Protein AF-A0A124DYU7-F1 (afdb_monomer)

Mean predicted aligned error: 18.79 Å

pLDDT: mean 71.69, std 19.68, range [36.75, 93.56]

Radius of gyration: 36.72 Å; Cα contacts (8 Å, |Δi|>4): 38; chains: 1; bounding box: 58×49×115 Å

Nearest PDB structures (foldseek):
  6zvr-assembly1_C  TM=5.275E-01  e=1.081E-01  Nostoc punctiforme
  6zw4-assembly1_E  TM=5.990E-01  e=2.592E-01  Nostoc punctiforme
  6zvr-assembly1_D  TM=5.286E-01  e=2.760E-01  Nostoc punctiforme
  6zw4-assembly1_H  TM=5.492E-01  e=2.760E-01  Nostoc punctiforme
  6zw4-assembly1_T  TM=5.492E-01  e=2.760E-01  Nostoc punctiforme

Sequence (174 aa):
MAEDTNKKLVHITYGLGGTVMKRSGKFFASSVVAAVAAVSIVSSASASTVSVSNISGVTPINFSSMDIEIALMMVQQERTKLLDAQLQMQIQEVQKRNQQIADLNSQLQIAQQNGDEAAVQKLKGQIDAASNSQQMDMLRLQSMSNKRNEAFDIMTNFVKKMQDSRSSIIGNMR

Organism: Paenibacillus amylolyticus (NCBI:txid1451)

Foldseek 3Di:
DDDDDDDDDDDDDDDDDDPDDDDDDDDPPDDDPDDDDDPDDPDDDDDDDDPPDDPPDDPPPVPVVPVVLVVVLVVLVVVLVVLVVVLVVLVVVLVVLVVVLVVLVVVLVVCVVVVPVVSNVVSVVVNVVSVVVSVVSVVVSVVSVVVSVVSVVVSVVSVVVVVVVVVVVVVVVD

Solvent-accessible surface area (backbone atoms only — not comparable to full-atom values): 11033 Å² total; per-residue (Å²): 142,83,86,78,91,80,91,75,82,89,83,90,84,90,84,89,90,81,96,79,84,88,89,80,87,80,85,86,79,78,81,82,84,77,82,84,75,75,87,77,80,86,77,83,80,87,76,79,80,81,82,83,76,83,79,85,84,74,81,77,77,60,64,73,52,55,58,49,50,52,51,50,47,53,53,50,50,52,53,48,51,52,50,48,52,49,50,52,53,53,50,50,52,49,51,52,49,53,50,51,45,51,53,45,51,53,51,34,52,51,29,58,75,71,67,38,63,71,58,32,52,53,40,49,54,50,44,52,54,52,50,54,52,47,55,52,52,49,54,49,49,51,53,51,52,50,54,49,51,54,51,50,51,53,50,52,53,49,53,50,53,51,50,50,51,51,49,49,55,55,53,73,73,104

Secondary structure (DSSP, 8-state):
-------------------------------------------------------TT-----HHHHHHHHHHHHHHHHHHHHHHHHHHHHHHHHHHHHHHHHHHHHHHHHHHHTT-HHHHHHHHHHHHHHHHHHHHHHHHHHHHHHHHHHHHHHHHHHHHHHHHHHHHHHHHT-

Structure (mmCIF, N/CA/C/O backbone):
data_AF-A0A124DYU7-F1
#
_entry.id   AF-A0A124DYU7-F1
#
loop_
_atom_site.group_PDB
_atom_site.id
_atom_site.type_symbol
_atom_site.label_atom_id
_atom_site.label_alt_id
_atom_site.label_comp_id
_atom_site.label_asym_id
_atom_site.label_entity_id
_atom_site.label_seq_id
_atom_site.pdbx_PDB_ins_code
_atom_site.Cartn_x
_atom_site.Cartn_y
_atom_site.Cartn_z
_atom_site.occupancy
_atom_site.B_iso_or_equiv
_atom_site.auth_seq_id
_atom_site.auth_comp_id
_atom_site.auth_asym_id
_atom_site.auth_atom_id
_atom_site.pdbx_PDB_model_num
ATOM 1 N N . MET A 1 1 ? -11.493 15.198 72.259 1.00 46.69 1 MET A N 1
ATOM 2 C CA . MET A 1 1 ? -10.024 15.262 72.390 1.00 46.69 1 MET A CA 1
ATOM 3 C C . MET A 1 1 ? -9.550 13.945 72.991 1.00 46.69 1 MET A C 1
ATOM 5 O O . MET A 1 1 ? -9.959 13.652 74.103 1.00 46.69 1 MET A O 1
ATOM 9 N N . ALA A 1 2 ? -8.813 13.148 72.219 1.00 39.38 2 ALA A N 1
ATOM 10 C CA . ALA A 1 2 ? -8.004 11.980 72.608 1.00 39.38 2 ALA A CA 1
ATOM 11 C C . ALA A 1 2 ? -7.294 11.580 71.298 1.00 39.38 2 ALA A C 1
ATOM 13 O O . ALA A 1 2 ? -7.933 11.033 70.406 1.00 39.38 2 ALA A O 1
ATOM 14 N N . GLU A 1 3 ? -6.189 12.203 70.908 1.00 39.28 3 GLU A N 1
ATOM 15 C CA . GLU A 1 3 ? -4.829 12.141 71.461 1.00 39.28 3 GLU A CA 1
ATOM 16 C C . GLU A 1 3 ? -4.194 10.737 71.414 1.00 39.28 3 GLU A C 1
ATOM 18 O O . GLU A 1 3 ? -4.710 9.764 71.954 1.00 39.28 3 GLU A O 1
ATOM 23 N N . ASP A 1 4 ? -3.048 10.734 70.733 1.00 43.28 4 ASP A N 1
ATOM 24 C CA . ASP A 1 4 ? -1.913 9.818 70.760 1.00 43.28 4 ASP A CA 1
ATOM 25 C C . ASP A 1 4 ? -1.868 8.494 69.981 1.00 43.28 4 ASP A C 1
ATOM 27 O O . ASP A 1 4 ? -2.247 7.407 70.410 1.00 43.28 4 ASP A O 1
ATOM 31 N N . THR A 1 5 ? -1.232 8.620 68.811 1.00 50.25 5 THR A N 1
ATOM 32 C CA . THR A 1 5 ? 0.071 8.013 68.491 1.00 50.25 5 THR A CA 1
ATOM 33 C C . THR A 1 5 ? 0.499 6.803 69.343 1.00 50.25 5 THR A C 1
ATOM 35 O O . THR A 1 5 ? 0.917 6.914 70.490 1.00 50.25 5 THR A O 1
ATOM 38 N N . ASN A 1 6 ? 0.524 5.609 68.737 1.00 42.25 6 ASN A N 1
ATOM 39 C CA . ASN A 1 6 ? 1.313 4.505 69.286 1.00 42.25 6 ASN A CA 1
ATOM 40 C C . ASN A 1 6 ? 1.990 3.673 68.197 1.00 42.25 6 ASN A C 1
ATOM 42 O O . ASN A 1 6 ? 1.526 2.626 67.750 1.00 42.25 6 ASN A O 1
ATOM 46 N N . LYS A 1 7 ? 3.151 4.188 67.798 1.00 50.12 7 LYS A N 1
ATOM 47 C CA . LYS A 1 7 ? 4.278 3.424 67.275 1.00 50.12 7 LYS A CA 1
ATOM 48 C C . LYS A 1 7 ? 4.834 2.565 68.428 1.00 50.12 7 LYS A C 1
ATOM 50 O O . LYS A 1 7 ? 5.499 3.093 69.314 1.00 50.12 7 LYS A O 1
ATOM 55 N N . LYS A 1 8 ? 4.632 1.248 68.382 1.00 45.75 8 LYS A N 1
ATOM 56 C CA . LYS A 1 8 ? 5.425 0.247 69.124 1.00 45.75 8 LYS A CA 1
ATOM 57 C C . LYS A 1 8 ? 5.788 -0.868 68.139 1.00 45.75 8 LYS A C 1
ATOM 59 O O . LYS A 1 8 ? 4.904 -1.496 67.578 1.00 45.75 8 LYS A O 1
ATOM 64 N N . LEU A 1 9 ? 7.022 -0.926 67.641 1.00 39.97 9 LEU A N 1
ATOM 65 C CA . LEU A 1 9 ? 8.217 -1.495 68.281 1.00 39.97 9 LEU A CA 1
ATOM 66 C C . LEU A 1 9 ? 8.111 -3.011 68.541 1.00 39.97 9 LEU A C 1
ATOM 68 O O . LEU A 1 9 ? 7.438 -3.434 69.469 1.00 39.97 9 LEU A O 1
ATOM 72 N N . VAL A 1 10 ? 8.934 -3.738 67.768 1.00 40.25 10 VAL A N 1
ATOM 73 C CA . VAL A 1 10 ? 9.803 -4.858 68.188 1.00 40.25 10 VAL A CA 1
ATOM 74 C C . VAL A 1 10 ? 9.134 -6.221 68.402 1.00 40.25 10 VAL A C 1
ATOM 76 O O . VAL A 1 10 ? 8.391 -6.409 69.351 1.00 40.25 10 VAL A O 1
ATOM 79 N N . HIS A 1 11 ? 9.517 -7.216 67.588 1.00 41.75 11 HIS A N 1
ATOM 80 C CA . HIS A 1 11 ? 10.283 -8.372 68.083 1.00 41.75 11 HIS A CA 1
ATOM 81 C C . HIS A 1 11 ? 10.820 -9.249 66.934 1.00 41.75 11 HIS A C 1
ATOM 83 O O . HIS A 1 11 ? 10.083 -9.872 66.178 1.00 41.75 11 HIS A O 1
ATOM 89 N N . ILE A 1 12 ? 12.149 -9.287 66.840 1.00 47.16 12 ILE A N 1
ATOM 90 C CA . ILE A 1 12 ? 12.952 -10.332 66.193 1.00 47.16 12 ILE A CA 1
ATOM 91 C C . ILE A 1 12 ? 12.938 -11.553 67.131 1.00 47.16 12 ILE A C 1
ATOM 93 O O . ILE A 1 12 ? 13.061 -11.331 68.336 1.00 47.16 12 ILE A O 1
ATOM 97 N N . THR A 1 13 ? 12.827 -12.795 66.620 1.00 44.50 13 THR A N 1
ATOM 98 C CA . THR A 1 13 ? 13.600 -13.997 67.052 1.00 44.50 13 THR A CA 1
ATOM 99 C C . THR A 1 13 ? 13.201 -15.280 66.281 1.00 44.50 13 THR A C 1
ATOM 101 O O . THR A 1 13 ? 12.108 -15.804 66.440 1.00 44.50 13 THR A O 1
ATOM 104 N N . TYR A 1 14 ? 14.139 -15.716 65.426 1.00 39.53 14 TYR A N 1
ATOM 105 C CA . TYR A 1 14 ? 14.650 -17.048 65.021 1.00 39.53 14 TYR A CA 1
ATOM 106 C C . TYR A 1 14 ? 13.890 -18.380 65.262 1.00 39.53 14 TYR A C 1
ATOM 108 O O . TYR A 1 14 ? 13.492 -18.673 66.383 1.00 39.53 14 TYR A O 1
ATOM 116 N N . GLY A 1 15 ? 13.947 -19.292 64.264 1.00 36.75 15 GLY A N 1
ATOM 117 C CA . GLY A 1 15 ? 14.106 -20.742 64.525 1.00 36.75 15 GLY A CA 1
ATOM 118 C C . GLY A 1 15 ? 13.527 -21.766 63.523 1.00 36.75 15 GLY A C 1
ATOM 119 O O . GLY A 1 15 ? 12.389 -22.173 63.674 1.00 36.75 15 GLY A O 1
ATOM 120 N N . LEU A 1 16 ? 14.374 -22.248 62.597 1.00 42.34 16 LEU A N 1
ATOM 121 C CA . LEU A 1 16 ? 14.440 -23.595 61.973 1.00 42.34 16 LEU A CA 1
ATOM 122 C C . LEU A 1 16 ? 13.217 -24.270 61.293 1.00 42.34 16 LEU A C 1
ATOM 124 O O . LEU A 1 16 ? 12.295 -24.740 61.945 1.00 42.34 16 LEU A O 1
ATOM 128 N N . GLY A 1 17 ? 13.391 -24.578 59.995 1.00 44.19 17 GLY A N 1
ATOM 129 C CA . GLY A 1 17 ? 12.991 -25.875 59.419 1.00 44.19 17 GLY A CA 1
ATOM 130 C C . GLY A 1 17 ? 12.072 -25.832 58.193 1.00 44.19 17 GLY A C 1
ATOM 131 O O . GLY A 1 17 ? 10.860 -25.764 58.343 1.00 44.19 17 GLY A O 1
ATOM 132 N N . GLY A 1 18 ? 12.631 -25.978 56.980 1.00 41.50 18 GLY A N 1
ATOM 133 C CA . GLY A 1 18 ? 11.843 -26.403 55.809 1.00 41.50 18 GLY A CA 1
ATOM 134 C C . GLY A 1 18 ? 12.176 -25.749 54.466 1.00 41.50 18 GLY A C 1
ATOM 135 O O . GLY A 1 18 ? 11.320 -25.118 53.858 1.00 41.50 18 GLY A O 1
ATOM 136 N N . THR A 1 19 ? 13.391 -25.937 53.949 1.00 52.59 19 THR A N 1
ATOM 137 C CA . THR A 1 19 ? 13.710 -25.663 52.536 1.00 52.59 19 THR A CA 1
ATOM 138 C C . THR A 1 19 ? 13.196 -26.801 51.652 1.00 52.59 19 THR A C 1
ATOM 140 O O . THR A 1 19 ? 13.960 -27.716 51.379 1.00 52.59 19 THR A O 1
ATOM 143 N N . VAL A 1 20 ? 11.948 -26.766 51.167 1.00 48.50 20 VAL A N 1
ATOM 144 C CA . VAL A 1 20 ? 11.505 -27.555 49.993 1.00 48.50 20 VAL A CA 1
ATOM 145 C C . VAL A 1 20 ? 10.279 -26.884 49.360 1.00 48.50 20 VAL A C 1
ATOM 147 O O . VAL A 1 20 ? 9.219 -26.884 49.966 1.00 48.50 20 VAL A O 1
ATOM 150 N N . MET A 1 21 ? 10.386 -26.358 48.133 1.00 47.09 21 MET A N 1
ATOM 151 C CA . MET A 1 21 ? 9.738 -26.979 46.963 1.00 47.09 21 MET A CA 1
ATOM 152 C C . MET A 1 21 ? 10.110 -26.252 45.664 1.00 47.09 21 MET A C 1
ATOM 154 O O . MET A 1 21 ? 9.677 -25.140 45.375 1.00 47.09 21 MET A O 1
ATOM 158 N N . LYS A 1 22 ? 10.920 -26.943 44.858 1.00 50.22 22 LYS A N 1
ATOM 159 C CA . LYS A 1 22 ? 11.165 -26.670 43.442 1.00 50.22 22 LYS A CA 1
ATOM 160 C C . LYS A 1 22 ? 9.881 -26.948 42.650 1.00 50.22 22 LYS A C 1
ATOM 162 O O . LYS A 1 22 ? 9.305 -28.024 42.800 1.00 50.22 22 LYS A O 1
ATOM 167 N N . ARG A 1 23 ? 9.503 -26.065 41.724 1.00 50.06 23 ARG A N 1
ATOM 168 C CA . ARG A 1 23 ? 8.767 -26.467 40.513 1.00 50.06 23 ARG A CA 1
ATOM 169 C C . ARG A 1 23 ? 9.510 -25.954 39.285 1.00 50.06 23 ARG A C 1
ATOM 171 O O . ARG A 1 23 ? 9.467 -24.785 38.933 1.00 50.06 23 ARG A O 1
ATOM 178 N N . SER A 1 24 ? 10.263 -26.885 3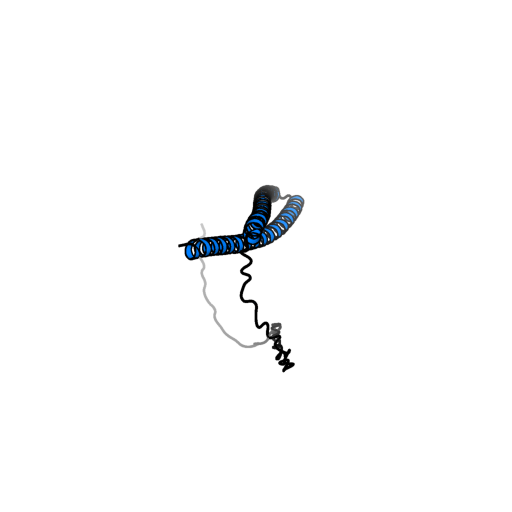8.716 1.00 44.00 24 SER A N 1
ATOM 179 C CA . SER A 1 24 ? 11.022 -26.827 37.474 1.00 44.00 24 SER A CA 1
ATOM 180 C C . SER A 1 24 ? 10.169 -27.243 36.269 1.00 44.00 24 SER A C 1
ATOM 182 O O . SER A 1 24 ? 9.369 -28.168 36.391 1.00 44.00 24 SER A O 1
ATOM 184 N N . GLY A 1 25 ? 10.483 -26.681 35.096 1.00 43.88 25 GLY A N 1
ATOM 185 C CA . GLY A 1 25 ? 10.191 -27.240 33.764 1.00 43.88 25 GLY A CA 1
ATOM 186 C C . GLY A 1 25 ? 8.897 -26.705 33.138 1.00 43.88 25 GLY A C 1
ATOM 187 O O . GLY A 1 25 ? 7.843 -26.790 33.746 1.00 43.88 25 GLY A O 1
ATOM 188 N N . LYS A 1 26 ? 8.879 -26.175 31.911 1.00 47.81 26 LYS A N 1
ATOM 189 C CA . LYS A 1 26 ? 9.591 -26.638 30.712 1.00 47.81 26 LYS A CA 1
ATOM 190 C C . LYS A 1 26 ? 9.932 -25.458 29.789 1.00 47.81 26 LYS A C 1
ATOM 192 O O . LYS A 1 26 ? 9.040 -24.837 29.222 1.00 47.81 26 LYS A O 1
ATOM 197 N N . PHE A 1 27 ? 11.224 -25.200 29.600 1.00 41.16 27 PHE A N 1
ATOM 198 C CA . PHE A 1 27 ? 11.725 -24.493 28.424 1.00 41.16 27 PHE A CA 1
ATOM 199 C C . PHE A 1 27 ? 11.725 -25.493 27.265 1.00 41.16 27 PHE A C 1
ATOM 201 O O . PHE A 1 27 ? 12.524 -26.427 27.267 1.00 41.16 27 PHE A O 1
ATOM 208 N N . PHE A 1 28 ? 10.834 -25.325 26.290 1.00 47.28 28 PHE A N 1
ATOM 209 C CA . PHE A 1 28 ? 10.966 -25.998 24.998 1.00 47.28 28 PHE A CA 1
ATOM 210 C C . PHE A 1 28 ? 11.848 -25.138 24.094 1.00 47.28 28 PHE A C 1
ATOM 212 O O . PHE A 1 28 ? 11.375 -24.449 23.197 1.00 47.28 28 PHE A O 1
ATOM 219 N N . ALA A 1 29 ? 13.149 -25.158 24.374 1.00 47.78 29 ALA A N 1
ATOM 220 C CA . ALA A 1 29 ? 14.151 -24.833 23.374 1.00 47.78 29 ALA A CA 1
ATOM 221 C C . ALA A 1 29 ? 14.366 -26.102 22.540 1.00 47.78 29 ALA A C 1
ATOM 223 O O . ALA A 1 29 ? 15.004 -27.040 23.013 1.00 47.78 29 ALA A O 1
ATOM 224 N N . SER A 1 30 ? 13.810 -26.156 21.328 1.00 46.25 30 SER A N 1
ATOM 225 C CA . SER A 1 30 ? 14.259 -27.126 20.329 1.00 46.25 30 SER A CA 1
ATOM 226 C C . SER A 1 30 ? 15.118 -26.390 19.318 1.00 46.25 30 SER A C 1
ATOM 228 O O . SER A 1 30 ? 14.635 -25.671 18.447 1.00 46.25 30 SER A O 1
ATOM 230 N N . SER A 1 31 ? 16.418 -26.561 19.503 1.00 55.41 31 SER A N 1
ATOM 231 C CA . SER A 1 31 ? 17.430 -26.428 18.474 1.00 55.41 31 SER A CA 1
ATOM 232 C C . SER A 1 31 ? 17.222 -27.484 17.377 1.00 55.41 31 SER A C 1
ATOM 234 O O . SER A 1 31 ? 16.444 -28.426 17.533 1.00 55.41 31 SER A O 1
ATOM 236 N N . VAL A 1 32 ? 18.010 -27.332 16.309 1.00 45.41 32 VAL A N 1
ATOM 237 C CA . VAL A 1 32 ? 18.222 -28.241 15.170 1.00 45.41 32 VAL A CA 1
ATOM 238 C C . VAL A 1 32 ? 17.361 -27.936 13.936 1.00 45.41 32 VAL A C 1
ATOM 240 O O . VAL A 1 32 ? 16.412 -28.640 13.612 1.00 45.41 32 VAL A O 1
ATOM 243 N N . VAL A 1 33 ? 17.791 -26.935 13.161 1.00 42.50 33 VAL A N 1
ATOM 244 C CA . VAL A 1 33 ? 17.730 -27.045 11.696 1.00 42.50 33 VAL A CA 1
ATOM 245 C C . VAL A 1 33 ? 19.104 -27.527 11.250 1.00 42.50 33 VAL A C 1
ATOM 247 O O . VAL A 1 33 ? 20.107 -26.831 11.402 1.00 42.50 33 VAL A O 1
ATOM 250 N N . ALA A 1 34 ? 19.136 -28.775 10.795 1.00 43.22 34 ALA A N 1
ATOM 251 C CA . ALA A 1 34 ? 20.308 -29.437 10.260 1.00 43.22 34 ALA A CA 1
ATOM 252 C C . ALA A 1 34 ? 20.742 -28.778 8.944 1.00 43.22 34 ALA A C 1
ATOM 254 O O . ALA A 1 34 ? 19.920 -28.461 8.083 1.00 43.22 34 ALA A O 1
ATOM 255 N N . ALA A 1 35 ? 22.052 -28.590 8.808 1.00 45.38 35 ALA A N 1
ATOM 256 C CA . ALA A 1 35 ? 22.709 -28.162 7.588 1.00 45.38 35 ALA A CA 1
ATOM 257 C C . ALA A 1 35 ? 22.380 -29.130 6.439 1.00 45.38 35 ALA A C 1
ATOM 259 O O . ALA A 1 35 ? 22.617 -30.334 6.546 1.00 45.38 35 ALA A O 1
ATOM 260 N N . VAL A 1 36 ? 21.851 -28.600 5.335 1.00 49.94 36 VAL A N 1
ATOM 261 C CA . VAL A 1 36 ? 21.708 -29.352 4.086 1.00 49.94 36 VAL A CA 1
ATOM 262 C C . VAL A 1 36 ? 23.106 -29.539 3.507 1.00 49.94 36 VAL A C 1
ATOM 264 O O . VAL A 1 36 ? 23.764 -28.587 3.088 1.00 49.94 36 VAL A O 1
ATOM 267 N N . ALA A 1 37 ? 23.570 -30.783 3.557 1.00 43.06 37 ALA A N 1
ATOM 268 C CA . ALA A 1 37 ? 24.827 -31.216 2.987 1.00 43.06 37 ALA A CA 1
ATOM 269 C C . ALA A 1 37 ? 24.814 -31.050 1.459 1.00 43.06 37 ALA A C 1
ATOM 271 O O . ALA A 1 37 ? 23.896 -31.506 0.784 1.00 43.06 37 ALA A O 1
ATOM 272 N N . ALA A 1 38 ? 25.856 -30.376 0.970 1.00 46.19 38 ALA A N 1
ATOM 273 C CA . ALA A 1 38 ? 26.487 -30.494 -0.341 1.00 46.19 38 ALA A CA 1
ATOM 274 C C . ALA A 1 38 ? 25.638 -31.098 -1.479 1.00 46.19 38 ALA A C 1
ATOM 276 O O . ALA A 1 38 ? 25.555 -32.315 -1.636 1.00 46.19 38 ALA A O 1
ATOM 277 N N . VAL A 1 39 ? 25.124 -30.231 -2.359 1.00 43.59 39 VAL A N 1
ATOM 278 C CA . VAL A 1 39 ? 24.789 -30.630 -3.732 1.00 43.59 39 VAL A CA 1
ATOM 279 C C . VAL A 1 39 ? 26.098 -30.996 -4.423 1.00 43.59 39 VAL A C 1
ATOM 281 O O . VAL A 1 39 ? 26.972 -30.154 -4.638 1.00 43.59 39 VAL A O 1
ATOM 284 N N . SER A 1 40 ? 26.251 -32.284 -4.700 1.00 51.03 40 SER A N 1
ATOM 285 C CA . SER A 1 40 ? 27.374 -32.852 -5.421 1.00 51.03 40 SER A CA 1
ATOM 286 C C . SER A 1 40 ? 27.418 -32.339 -6.859 1.00 51.03 40 SER A C 1
ATOM 288 O O . SER A 1 40 ? 26.431 -32.286 -7.589 1.00 51.03 40 SER A O 1
ATOM 290 N N . ILE A 1 41 ? 28.635 -31.959 -7.217 1.00 56.69 41 ILE A N 1
ATOM 291 C CA . ILE A 1 41 ? 29.142 -31.507 -8.504 1.00 56.69 41 ILE A CA 1
ATOM 292 C C . ILE A 1 41 ? 28.703 -32.477 -9.614 1.00 56.69 41 ILE A C 1
ATOM 294 O O . ILE A 1 41 ? 29.093 -33.645 -9.604 1.00 56.69 41 ILE A O 1
ATOM 298 N N . VAL A 1 42 ? 27.942 -31.998 -10.603 1.00 49.00 42 VAL A N 1
ATOM 299 C CA . VAL A 1 42 ? 27.856 -32.677 -11.904 1.00 49.00 42 VAL A CA 1
ATOM 300 C C . VAL A 1 42 ? 29.152 -32.379 -12.649 1.00 49.00 42 VAL A C 1
ATOM 302 O O . VAL A 1 42 ? 29.347 -31.294 -13.195 1.00 49.00 42 VAL A O 1
ATOM 305 N N . SER A 1 43 ? 30.059 -33.353 -12.628 1.00 48.31 43 SER A N 1
ATOM 306 C CA . SER A 1 43 ? 31.217 -33.398 -13.512 1.00 48.31 43 SER A CA 1
ATOM 307 C C . SER A 1 43 ? 30.799 -33.845 -14.913 1.00 48.31 43 SER A C 1
ATOM 309 O O . SER A 1 43 ? 30.243 -34.923 -15.099 1.00 48.31 43 SER A O 1
ATOM 311 N N . SER A 1 44 ? 31.155 -32.993 -15.875 1.00 53.19 44 SER A N 1
ATOM 312 C CA . SER A 1 44 ? 31.567 -33.286 -17.253 1.00 53.19 44 SER A CA 1
ATOM 313 C C . SER A 1 44 ? 30.638 -34.098 -18.165 1.00 53.19 44 SER A C 1
ATOM 315 O O . SER A 1 44 ? 30.693 -35.324 -18.211 1.00 53.19 44 SER A O 1
ATOM 317 N N . ALA A 1 45 ? 29.993 -33.384 -19.085 1.00 51.25 45 ALA A N 1
ATOM 318 C CA . ALA A 1 45 ? 30.037 -33.767 -20.491 1.00 51.25 45 ALA A CA 1
ATOM 319 C C . ALA A 1 45 ? 30.343 -32.513 -21.317 1.00 51.25 45 ALA A C 1
ATOM 321 O O . ALA A 1 45 ? 29.572 -31.554 -21.335 1.00 51.25 45 ALA A O 1
ATOM 322 N N . SER A 1 46 ? 31.517 -32.508 -21.942 1.00 57.75 46 SER A N 1
ATOM 323 C CA . SER A 1 46 ? 31.977 -31.484 -22.872 1.00 57.75 46 SER A CA 1
ATOM 324 C C . SER A 1 46 ? 31.008 -31.405 -24.050 1.00 57.75 46 SER A C 1
ATOM 326 O O . SER A 1 46 ? 31.034 -32.255 -24.938 1.00 57.75 46 SER A O 1
ATOM 328 N N . ALA A 1 47 ? 30.140 -30.395 -24.058 1.00 49.12 47 ALA A N 1
ATOM 329 C CA . ALA A 1 47 ? 29.390 -30.042 -25.250 1.00 49.12 47 ALA A CA 1
ATOM 330 C C . ALA A 1 47 ? 30.372 -29.435 -26.255 1.00 49.12 47 ALA A C 1
ATOM 332 O O . ALA A 1 47 ? 31.044 -28.439 -25.980 1.00 49.12 47 ALA A O 1
ATOM 333 N N . SER A 1 48 ? 30.484 -30.098 -27.399 1.00 54.53 48 SER A N 1
ATOM 334 C CA . SER A 1 48 ? 31.304 -29.707 -28.533 1.00 54.53 48 SER A CA 1
ATOM 335 C C . SER A 1 48 ? 31.041 -28.247 -28.897 1.00 54.53 48 SER A C 1
ATOM 337 O O . SER A 1 48 ? 29.917 -27.846 -29.194 1.00 54.53 48 SER A O 1
ATOM 339 N N . THR A 1 49 ? 32.101 -27.450 -28.858 1.00 50.12 49 THR A N 1
ATOM 340 C CA . THR A 1 49 ? 32.124 -26.057 -29.288 1.00 50.12 49 THR A CA 1
ATOM 341 C C . THR A 1 49 ? 31.790 -25.980 -30.775 1.00 50.12 49 THR A C 1
ATOM 343 O O . THR A 1 49 ? 32.591 -26.397 -31.612 1.00 50.12 49 THR A O 1
ATOM 346 N N . VAL A 1 50 ? 30.622 -25.441 -31.122 1.00 55.69 50 VAL A N 1
ATOM 347 C CA . VAL A 1 50 ? 30.331 -25.043 -32.502 1.00 55.69 50 VAL A CA 1
ATOM 348 C C . VAL A 1 50 ? 31.147 -23.784 -32.792 1.00 55.69 50 VAL A C 1
ATOM 350 O O . VAL A 1 50 ? 30.814 -22.690 -32.338 1.00 55.69 50 VAL A O 1
ATOM 353 N N . SER A 1 51 ? 32.250 -23.949 -33.519 1.00 55.50 51 SER A N 1
ATOM 354 C CA . SER A 1 51 ? 33.026 -22.850 -34.089 1.00 55.50 51 SER A CA 1
ATOM 355 C C . SER A 1 51 ? 32.186 -22.104 -35.129 1.00 55.50 51 SER A C 1
ATOM 357 O O . SER A 1 51 ? 32.112 -22.508 -36.287 1.00 55.50 51 SER A O 1
ATOM 359 N N . VAL A 1 52 ? 31.570 -20.991 -34.722 1.00 52.28 52 VAL A N 1
ATOM 360 C CA . VAL A 1 52 ? 31.019 -19.974 -35.634 1.00 52.28 52 VAL A CA 1
ATOM 361 C C . VAL A 1 52 ? 32.171 -19.074 -36.084 1.00 52.28 52 VAL A C 1
ATOM 363 O O . VAL A 1 52 ? 32.341 -17.942 -35.639 1.00 52.28 52 VAL A O 1
ATOM 366 N N . SER A 1 53 ? 33.017 -19.634 -36.943 1.00 54.81 53 SER A N 1
ATOM 367 C CA . SER A 1 53 ? 34.016 -18.888 -37.701 1.00 54.81 53 SER A CA 1
ATOM 368 C C . SER A 1 53 ? 33.333 -18.336 -38.955 1.00 54.81 53 SER A C 1
ATOM 370 O O . SER A 1 53 ? 32.721 -19.100 -39.693 1.00 54.81 53 SER A O 1
ATOM 372 N N . ASN A 1 5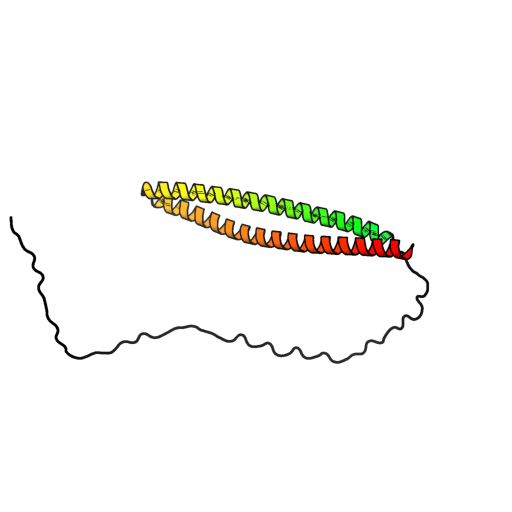4 ? 33.458 -17.026 -39.185 1.00 52.84 54 ASN A N 1
ATOM 373 C CA . ASN A 1 54 ? 32.822 -16.212 -40.236 1.00 52.84 54 ASN A CA 1
ATOM 374 C C . ASN A 1 54 ? 31.373 -15.756 -39.991 1.00 52.84 54 ASN A C 1
ATOM 376 O O . ASN A 1 54 ? 30.433 -16.196 -40.645 1.00 52.84 54 ASN A O 1
ATOM 380 N N . ILE A 1 55 ? 31.232 -14.715 -39.166 1.00 46.69 55 ILE A N 1
ATOM 381 C CA . ILE A 1 55 ? 30.208 -13.677 -39.367 1.00 46.69 55 ILE A CA 1
ATOM 382 C C . ILE A 1 55 ? 30.879 -12.290 -39.433 1.00 46.69 55 ILE A C 1
ATOM 384 O O . ILE A 1 55 ? 30.517 -11.341 -38.749 1.00 46.69 55 ILE A O 1
ATOM 388 N N . SER A 1 56 ? 31.912 -12.161 -40.271 1.00 54.00 56 SER A N 1
ATOM 389 C CA . SER A 1 56 ? 32.342 -10.843 -40.754 1.00 54.00 56 SER A CA 1
ATOM 390 C C . SER A 1 56 ? 31.304 -10.341 -41.752 1.00 54.00 56 SER A C 1
ATOM 392 O O . SER A 1 56 ? 31.209 -10.885 -42.848 1.00 54.00 56 SER A O 1
ATOM 394 N N . GLY A 1 57 ? 30.554 -9.297 -41.392 1.00 56.75 57 GLY A N 1
ATOM 395 C CA . GLY A 1 57 ? 29.860 -8.475 -42.389 1.00 56.75 57 GLY A CA 1
ATOM 396 C C . GLY A 1 57 ? 28.344 -8.348 -42.286 1.00 56.75 57 GLY A C 1
ATOM 397 O O . GLY A 1 57 ? 27.731 -7.913 -43.254 1.00 56.75 57 GLY A O 1
ATOM 398 N N . VAL A 1 58 ? 27.723 -8.643 -41.144 1.00 43.28 58 VAL A N 1
ATOM 399 C CA . VAL A 1 58 ? 26.372 -8.129 -40.882 1.00 43.28 58 VAL A CA 1
ATOM 400 C C . VAL A 1 58 ? 26.390 -7.465 -39.517 1.00 43.28 58 VAL A C 1
ATOM 402 O O . VAL A 1 58 ? 26.292 -8.120 -38.486 1.00 43.28 58 VAL A O 1
ATOM 405 N N . THR A 1 59 ? 26.556 -6.148 -39.507 1.00 55.12 59 THR A N 1
ATOM 406 C CA . THR A 1 59 ? 25.982 -5.304 -38.465 1.00 55.12 59 THR A CA 1
ATOM 407 C C . THR A 1 59 ? 24.518 -5.095 -38.852 1.00 55.12 59 THR A C 1
ATOM 409 O O . THR A 1 59 ? 24.227 -4.208 -39.657 1.00 55.12 59 THR A O 1
ATOM 412 N N . PRO A 1 60 ? 23.551 -5.887 -38.345 1.00 48.97 60 PRO A N 1
ATOM 413 C CA . PRO A 1 60 ? 22.171 -5.459 -38.428 1.00 48.97 60 PRO A CA 1
ATOM 414 C C . PRO A 1 60 ? 22.065 -4.284 -37.458 1.00 48.97 60 PRO A C 1
ATOM 416 O O . PRO A 1 60 ? 21.934 -4.475 -36.248 1.00 48.97 60 PRO A O 1
ATOM 419 N N . ILE A 1 61 ? 22.212 -3.056 -37.967 1.00 49.78 61 ILE A N 1
ATOM 420 C CA . ILE A 1 61 ? 21.909 -1.889 -37.151 1.00 49.78 61 ILE A CA 1
ATOM 421 C C . ILE A 1 61 ? 20.441 -2.015 -36.759 1.00 49.78 61 ILE A C 1
ATOM 423 O O . ILE A 1 61 ? 19.520 -2.116 -37.569 1.00 49.78 61 ILE A O 1
ATOM 427 N N . ASN A 1 62 ? 20.308 -2.098 -35.452 1.00 55.03 62 ASN A N 1
ATOM 428 C CA . ASN A 1 62 ? 19.198 -2.493 -34.627 1.00 55.03 62 ASN A CA 1
ATOM 429 C C . ASN A 1 62 ? 18.098 -1.405 -34.606 1.00 55.03 62 ASN A C 1
ATOM 431 O O . ASN A 1 62 ? 17.698 -0.942 -33.549 1.00 55.03 62 ASN A O 1
ATOM 435 N N . PHE A 1 63 ? 17.605 -0.943 -35.762 1.00 48.09 63 PHE A N 1
ATOM 436 C CA . PHE A 1 63 ? 16.632 0.166 -35.807 1.00 48.09 63 PHE A CA 1
ATOM 437 C C . PHE A 1 63 ? 15.222 -0.231 -35.336 1.00 48.09 63 PHE A C 1
ATOM 439 O O . PHE A 1 63 ? 14.563 0.558 -34.671 1.00 48.09 63 PHE A O 1
ATOM 446 N N . SER A 1 64 ? 14.794 -1.483 -35.549 1.00 55.34 64 SER A N 1
ATOM 447 C CA . SER A 1 64 ? 13.565 -2.021 -34.926 1.00 55.34 64 SER A CA 1
ATOM 448 C C . SER A 1 64 ? 13.705 -2.239 -33.409 1.00 55.34 64 SER A C 1
ATOM 450 O O . SER A 1 64 ? 12.704 -2.302 -32.708 1.00 55.34 64 SER A O 1
ATOM 452 N N . SER A 1 65 ? 14.946 -2.320 -32.912 1.00 53.41 65 SER A N 1
ATOM 453 C CA . SER A 1 65 ? 15.360 -2.295 -31.496 1.00 53.41 65 SER A CA 1
ATOM 454 C C . SER A 1 65 ? 14.730 -1.194 -30.678 1.00 53.41 65 SER A C 1
ATOM 456 O O . SER A 1 65 ? 13.991 -1.407 -29.721 1.00 53.41 65 SER A O 1
ATOM 458 N N . MET A 1 66 ? 15.047 0.007 -31.142 1.00 60.47 66 MET A N 1
ATOM 459 C CA . MET A 1 66 ? 14.830 1.260 -30.446 1.00 60.47 66 MET A CA 1
ATOM 460 C C . MET A 1 66 ? 13.348 1.628 -30.373 1.00 60.47 66 MET A C 1
ATOM 462 O O . MET A 1 66 ? 12.873 2.026 -29.313 1.00 60.47 66 MET A O 1
ATOM 466 N N . ASP A 1 67 ? 12.597 1.448 -31.462 1.00 61.44 67 ASP A N 1
ATOM 467 C CA . ASP A 1 67 ? 11.159 1.739 -31.467 1.00 61.44 67 ASP A CA 1
ATOM 468 C C . ASP A 1 67 ? 10.367 0.704 -30.655 1.00 61.44 67 ASP A C 1
ATOM 470 O O . AS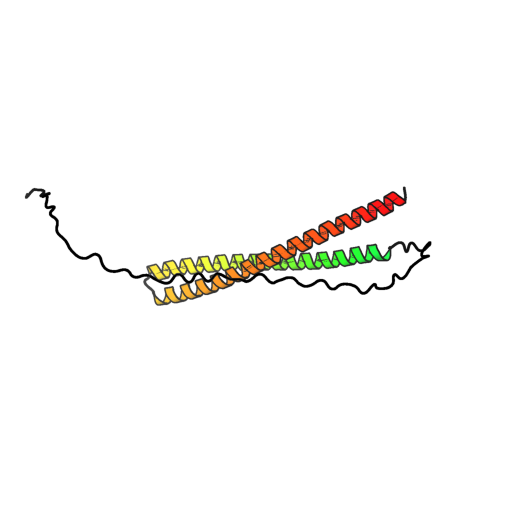P A 1 67 ? 9.420 1.068 -29.956 1.00 61.44 67 ASP A O 1
ATOM 474 N N . ILE A 1 68 ? 10.787 -0.571 -30.663 1.00 73.50 68 ILE A N 1
ATOM 475 C CA . ILE A 1 68 ? 10.226 -1.609 -29.783 1.00 73.50 68 ILE A CA 1
ATOM 476 C C . ILE A 1 68 ? 10.550 -1.303 -28.322 1.00 73.50 68 ILE A C 1
ATOM 478 O O . ILE A 1 68 ? 9.675 -1.429 -27.475 1.00 73.50 68 ILE A O 1
ATOM 482 N N . GLU A 1 69 ? 11.768 -0.864 -28.013 1.00 70.31 69 GLU A N 1
ATOM 483 C CA . GLU A 1 69 ? 12.183 -0.462 -26.668 1.00 70.31 69 GLU A CA 1
ATOM 484 C C . GLU A 1 69 ? 11.394 0.751 -26.154 1.00 70.31 69 GLU A C 1
ATOM 486 O O . GLU A 1 69 ? 10.944 0.750 -25.005 1.00 70.31 69 GLU A O 1
ATOM 491 N N . ILE A 1 70 ? 11.135 1.744 -27.010 1.00 71.12 70 ILE A N 1
ATOM 492 C CA . ILE A 1 70 ? 10.262 2.881 -26.689 1.00 71.12 70 ILE A CA 1
ATOM 493 C C . ILE A 1 70 ? 8.814 2.414 -26.496 1.00 71.12 70 ILE A C 1
ATOM 495 O O . ILE A 1 70 ? 8.174 2.812 -25.521 1.00 71.12 70 ILE A O 1
ATOM 499 N N . ALA A 1 71 ? 8.303 1.536 -27.362 1.00 76.19 71 ALA A N 1
ATOM 500 C CA . ALA A 1 71 ? 6.962 0.969 -27.224 1.00 76.19 71 ALA A CA 1
ATOM 501 C C . ALA A 1 71 ? 6.809 0.159 -25.926 1.00 76.19 71 ALA A C 1
ATOM 503 O O . ALA A 1 71 ? 5.816 0.303 -25.211 1.00 76.19 71 ALA A O 1
ATOM 504 N N . LEU A 1 72 ? 7.813 -0.640 -25.567 1.00 80.81 72 LEU A N 1
ATOM 505 C CA . LEU A 1 72 ? 7.816 -1.460 -24.357 1.00 80.81 72 LEU A CA 1
ATOM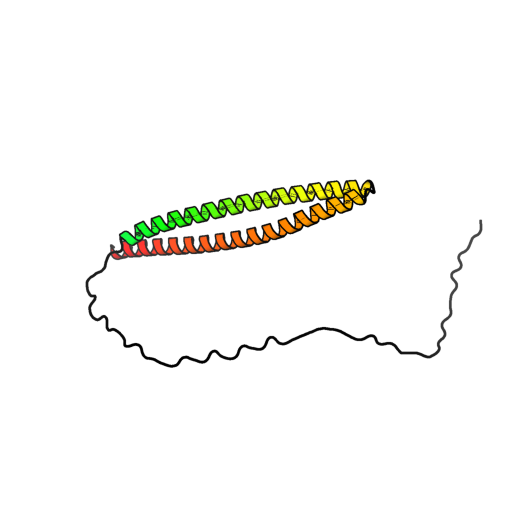 506 C C . LEU A 1 72 ? 7.934 -0.593 -23.099 1.00 80.81 72 LEU A C 1
ATOM 508 O O . LEU A 1 72 ? 7.269 -0.865 -22.100 1.00 80.81 72 LEU A O 1
ATOM 512 N N . MET A 1 73 ? 8.704 0.497 -23.163 1.00 78.12 73 MET A N 1
ATOM 513 C CA . MET A 1 73 ? 8.762 1.500 -22.102 1.00 78.12 73 MET A CA 1
ATOM 514 C C . MET A 1 73 ? 7.421 2.216 -21.931 1.00 78.12 73 MET A C 1
ATOM 516 O O . MET A 1 73 ? 7.000 2.401 -20.794 1.00 78.12 73 MET A O 1
ATOM 520 N N . MET A 1 74 ? 6.724 2.582 -23.013 1.00 80.06 74 MET A N 1
ATOM 521 C CA . MET A 1 74 ? 5.380 3.171 -22.916 1.00 80.06 74 MET A CA 1
ATOM 522 C C . MET A 1 74 ? 4.405 2.224 -22.203 1.00 80.06 74 MET A C 1
ATOM 524 O O . MET A 1 74 ? 3.694 2.649 -21.293 1.00 80.06 74 MET A O 1
ATOM 528 N N . VAL A 1 75 ? 4.441 0.927 -22.527 1.00 83.19 75 VAL A N 1
ATOM 529 C CA . VAL A 1 75 ? 3.633 -0.099 -21.841 1.00 83.19 75 VAL A CA 1
ATOM 530 C C . VAL A 1 75 ? 4.043 -0.251 -20.372 1.00 83.19 75 VAL A C 1
ATOM 532 O O . VAL A 1 75 ? 3.194 -0.376 -19.487 1.00 83.19 75 VAL A O 1
ATOM 535 N N . GLN A 1 76 ? 5.341 -0.219 -20.072 1.00 83.38 76 GLN A N 1
ATOM 536 C CA . GLN A 1 76 ? 5.832 -0.336 -18.699 1.00 83.38 76 GLN A CA 1
ATOM 537 C C . GLN A 1 76 ? 5.530 0.927 -17.868 1.00 83.38 76 GLN A C 1
ATOM 539 O O . GLN A 1 76 ? 5.228 0.820 -16.676 1.00 83.38 76 GLN A O 1
ATOM 544 N N . GLN A 1 77 ? 5.512 2.109 -18.492 1.00 82.06 77 GLN A N 1
ATOM 545 C CA . GLN A 1 77 ? 5.025 3.355 -17.896 1.00 82.06 77 GLN A CA 1
ATOM 546 C C . GLN A 1 77 ? 3.528 3.278 -17.599 1.00 82.06 77 GLN A C 1
ATOM 548 O O . GLN A 1 77 ? 3.106 3.686 -16.522 1.00 82.06 77 GLN A O 1
ATOM 553 N N . GLU A 1 78 ? 2.723 2.727 -18.506 1.00 85.94 78 GLU A N 1
ATOM 554 C CA . GLU A 1 78 ? 1.288 2.534 -18.281 1.00 85.94 78 GLU A CA 1
ATOM 555 C C . GLU A 1 78 ? 1.020 1.566 -17.119 1.00 85.94 78 GLU A C 1
ATOM 557 O O . GLU A 1 78 ? 0.216 1.864 -16.234 1.00 85.94 78 GLU A O 1
ATOM 562 N N . ARG A 1 79 ? 1.776 0.462 -17.034 1.00 83.62 79 ARG A N 1
ATOM 563 C CA . ARG A 1 79 ? 1.721 -0.458 -15.883 1.00 83.62 79 ARG A CA 1
ATOM 564 C C . ARG A 1 79 ? 2.126 0.214 -14.575 1.00 83.62 79 ARG A C 1
ATOM 566 O O . ARG A 1 79 ? 1.492 -0.031 -13.553 1.00 83.62 79 ARG A O 1
ATOM 573 N N . THR A 1 80 ? 3.152 1.061 -14.604 1.00 85.38 80 THR A N 1
ATOM 574 C CA . THR A 1 80 ? 3.607 1.800 -13.416 1.00 85.38 80 THR A CA 1
ATOM 575 C C . THR A 1 80 ? 2.555 2.819 -12.978 1.00 85.38 80 THR A C 1
ATOM 577 O O . THR A 1 80 ? 2.209 2.858 -11.804 1.00 85.38 80 THR A O 1
ATOM 580 N N . LYS A 1 81 ? 1.944 3.549 -13.922 1.00 87.69 81 LYS A N 1
ATOM 581 C CA . LYS A 1 81 ? 0.821 4.464 -13.653 1.00 87.69 81 LYS A CA 1
ATOM 582 C C . LYS A 1 81 ? -0.386 3.745 -13.052 1.00 87.69 81 LYS A C 1
ATOM 584 O O . LYS A 1 81 ? -0.994 4.250 -12.113 1.00 87.69 81 LYS A O 1
ATOM 589 N N . LEU A 1 82 ? -0.732 2.565 -13.568 1.00 90.25 82 LEU A N 1
ATOM 590 C CA . LEU A 1 82 ? -1.808 1.747 -13.007 1.00 90.25 82 LEU A CA 1
ATOM 591 C C . LEU A 1 82 ? -1.472 1.287 -11.580 1.00 90.25 82 LEU A C 1
ATOM 593 O O . LEU A 1 82 ? -2.337 1.305 -10.707 1.00 90.25 82 LEU A O 1
ATOM 597 N N . LEU A 1 83 ? -0.221 0.889 -11.336 1.00 89.38 83 LEU A N 1
ATOM 598 C CA . LEU A 1 83 ? 0.256 0.490 -10.014 1.00 89.38 83 LEU A CA 1
ATOM 599 C C . LEU A 1 83 ? 0.252 1.669 -9.023 1.00 89.38 83 LEU A C 1
ATOM 601 O O . LEU A 1 83 ? -0.146 1.486 -7.874 1.00 89.38 83 LEU A O 1
ATOM 605 N N . ASP A 1 84 ? 0.598 2.876 -9.472 1.00 87.25 84 ASP A N 1
ATOM 606 C CA . ASP A 1 84 ? 0.485 4.112 -8.688 1.00 87.25 84 ASP A CA 1
ATOM 607 C C . ASP A 1 84 ? -0.974 4.457 -8.367 1.00 87.25 84 ASP A C 1
ATOM 609 O O . ASP A 1 84 ? -1.289 4.782 -7.222 1.00 87.25 84 ASP A O 1
ATOM 613 N N . ALA A 1 85 ? -1.889 4.311 -9.330 1.00 91.50 85 ALA A N 1
ATOM 614 C CA . ALA A 1 85 ? -3.320 4.495 -9.092 1.00 91.50 85 ALA A CA 1
ATOM 615 C C . ALA A 1 85 ? -3.854 3.490 -8.056 1.00 91.50 85 ALA A C 1
ATOM 617 O O . ALA A 1 85 ? -4.614 3.856 -7.159 1.00 91.50 85 ALA A O 1
ATOM 618 N N . GLN A 1 86 ? -3.416 2.229 -8.127 1.00 89.62 86 GLN A N 1
ATOM 619 C CA . GLN A 1 86 ? -3.752 1.221 -7.120 1.00 89.62 86 GLN A CA 1
ATOM 620 C C . GLN A 1 86 ? -3.174 1.570 -5.745 1.00 89.62 86 GLN A C 1
ATOM 622 O O . GLN A 1 86 ? -3.888 1.453 -4.752 1.00 89.62 86 GLN A O 1
ATOM 627 N N . LEU A 1 87 ? -1.920 2.036 -5.669 1.00 90.38 87 LEU 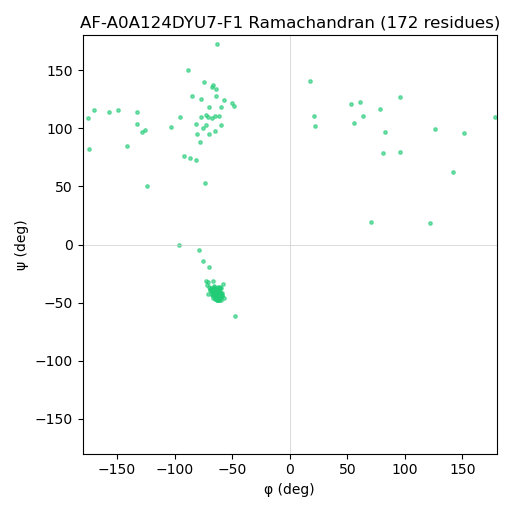A N 1
ATOM 628 C CA . LEU A 1 87 ? -1.315 2.541 -4.430 1.00 90.38 87 LEU A CA 1
ATOM 629 C C . LEU A 1 87 ? -2.131 3.683 -3.840 1.00 90.38 87 LEU A C 1
ATOM 631 O O . LEU A 1 87 ? -2.434 3.664 -2.651 1.00 90.38 87 LEU A O 1
ATOM 635 N N . GLN A 1 88 ? -2.536 4.640 -4.668 1.00 90.69 88 GLN A N 1
ATOM 636 C CA . GLN A 1 88 ? -3.321 5.786 -4.234 1.00 90.69 88 GLN A CA 1
ATOM 637 C C . GLN A 1 88 ? -4.694 5.370 -3.692 1.00 90.69 88 GLN A C 1
ATOM 639 O O . GLN A 1 88 ? -5.070 5.810 -2.605 1.00 90.69 88 GLN A O 1
ATOM 644 N N . MET A 1 89 ? -5.405 4.475 -4.387 1.00 91.44 89 MET A N 1
ATOM 645 C CA . MET A 1 89 ? -6.674 3.916 -3.900 1.00 91.44 89 MET A CA 1
ATOM 646 C C . MET A 1 89 ? -6.493 3.167 -2.575 1.00 91.44 89 MET A C 1
ATOM 648 O O . MET A 1 89 ? -7.271 3.343 -1.642 1.00 91.44 89 MET A O 1
ATOM 652 N N . GLN A 1 90 ? -5.437 2.362 -2.462 1.00 88.56 90 GLN A N 1
ATOM 653 C CA . GLN A 1 90 ? -5.148 1.585 -1.260 1.00 88.56 90 GLN A CA 1
ATOM 654 C C . GLN A 1 90 ? -4.802 2.499 -0.067 1.00 88.56 90 GLN A C 1
ATOM 656 O O . GLN A 1 90 ? -5.228 2.232 1.054 1.00 88.56 90 GLN A O 1
ATOM 661 N N . ILE A 1 91 ? -4.093 3.612 -0.295 1.00 90.31 91 ILE A N 1
ATOM 662 C CA . ILE A 1 91 ? -3.832 4.636 0.731 1.00 90.31 91 ILE A CA 1
ATOM 663 C C . ILE A 1 91 ? -5.138 5.304 1.175 1.00 90.31 91 ILE A C 1
ATOM 665 O O . ILE A 1 91 ? -5.346 5.479 2.375 1.00 90.31 91 ILE A O 1
ATOM 669 N N . GLN A 1 92 ? -6.023 5.656 0.238 1.00 91.62 92 GLN A N 1
ATOM 670 C CA . GLN A 1 92 ? -7.326 6.246 0.563 1.00 91.62 92 GLN A CA 1
ATOM 671 C C . GLN A 1 92 ? -8.192 5.297 1.398 1.00 91.62 92 GLN A C 1
ATOM 673 O O . GLN A 1 92 ? -8.771 5.717 2.399 1.00 91.62 92 GLN A O 1
ATOM 678 N N . GLU A 1 93 ? -8.232 4.012 1.048 1.00 90.56 93 GLU A N 1
ATOM 679 C CA . GLU A 1 93 ? -8.943 2.999 1.834 1.00 90.56 93 GLU A CA 1
ATOM 680 C C . GLU A 1 93 ? -8.349 2.839 3.240 1.00 90.56 93 GLU A C 1
ATOM 682 O O . GLU A 1 93 ? -9.093 2.771 4.220 1.00 90.56 93 GLU A O 1
ATOM 687 N N . VAL A 1 94 ? -7.019 2.882 3.384 1.00 89.88 94 VAL A N 1
ATOM 688 C CA . VAL A 1 94 ? -6.371 2.882 4.708 1.00 89.88 94 VAL A CA 1
ATOM 689 C C . VAL A 1 94 ? -6.719 4.138 5.512 1.00 89.88 94 VAL A C 1
ATOM 691 O O . VAL A 1 94 ? -6.979 4.038 6.711 1.00 89.88 94 VAL 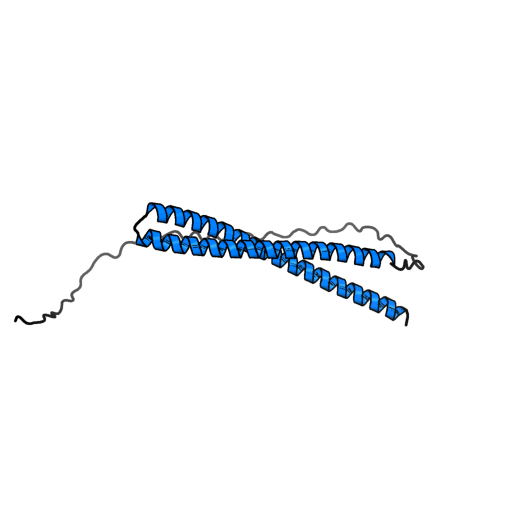A O 1
ATOM 694 N N . GLN A 1 95 ? -6.781 5.314 4.883 1.00 90.88 95 GLN A N 1
ATOM 695 C CA . GLN A 1 95 ? -7.203 6.552 5.551 1.00 90.88 95 GLN A CA 1
ATOM 696 C C . GLN A 1 95 ? -8.662 6.487 6.010 1.00 90.88 95 GLN A C 1
ATOM 698 O O . GLN A 1 95 ? -8.963 6.818 7.157 1.00 90.88 95 GLN A O 1
ATOM 703 N N . LYS A 1 96 ? -9.557 6.008 5.145 1.00 92.25 96 LYS A N 1
ATOM 704 C CA . LYS A 1 96 ? -10.971 5.798 5.468 1.00 92.25 96 LYS A CA 1
ATOM 705 C C . LYS A 1 96 ? -11.137 4.806 6.615 1.00 92.25 96 LYS A C 1
ATOM 707 O O . LYS A 1 96 ? -11.935 5.033 7.521 1.00 92.25 96 LYS A O 1
ATOM 712 N N . ARG A 1 97 ? -10.345 3.731 6.628 1.00 90.81 97 ARG A N 1
ATOM 713 C CA . ARG A 1 97 ? -10.380 2.754 7.719 1.00 90.81 97 ARG A CA 1
ATOM 714 C C . ARG A 1 97 ? -9.841 3.323 9.027 1.00 90.81 97 ARG A C 1
ATOM 716 O O . ARG A 1 97 ? -10.422 3.058 10.073 1.00 90.81 97 ARG A O 1
ATOM 723 N N . ASN A 1 98 ? -8.798 4.150 8.975 1.00 92.06 98 ASN A N 1
ATOM 724 C CA . ASN A 1 98 ? -8.318 4.890 10.144 1.00 92.06 98 ASN A CA 1
ATOM 725 C C . ASN A 1 98 ? -9.406 5.792 10.739 1.00 92.06 98 ASN A C 1
ATOM 727 O O . ASN A 1 98 ? -9.585 5.800 11.954 1.00 92.06 98 ASN A O 1
ATOM 731 N N . GLN A 1 99 ? -10.151 6.514 9.896 1.00 93.12 99 GLN A N 1
ATOM 732 C CA . GLN A 1 99 ? -11.287 7.333 10.337 1.00 93.12 99 GLN A CA 1
ATOM 733 C C . GLN A 1 99 ? -12.375 6.468 10.979 1.00 93.12 99 GLN A C 1
ATOM 735 O O . GLN A 1 99 ? -12.788 6.739 12.101 1.00 93.12 99 GLN A O 1
ATOM 740 N N . GLN A 1 100 ? -12.752 5.362 10.334 1.00 93.00 100 GLN A N 1
ATOM 741 C CA . GLN A 1 100 ? -13.741 4.433 10.879 1.00 93.00 100 GLN A CA 1
ATOM 742 C C . GLN A 1 100 ? -13.322 3.867 12.246 1.00 93.00 100 GLN A C 1
ATOM 744 O O . GLN A 1 100 ? -14.144 3.769 13.153 1.00 93.00 100 GLN A O 1
ATOM 749 N N . ILE A 1 101 ? -12.049 3.500 12.422 1.00 93.12 101 ILE A N 1
ATOM 750 C CA . ILE A 1 101 ? -11.529 3.028 13.712 1.00 93.12 101 ILE A CA 1
ATOM 751 C C . ILE A 1 101 ? -11.578 4.150 14.756 1.00 93.12 101 ILE A C 1
ATOM 753 O O . ILE A 1 101 ? -11.912 3.881 15.909 1.00 93.12 101 ILE A O 1
ATOM 757 N N . ALA A 1 102 ? -11.278 5.396 14.386 1.00 93.44 102 ALA A N 1
ATOM 758 C CA . ALA A 1 102 ? -11.392 6.536 15.296 1.00 93.44 102 ALA A CA 1
ATOM 759 C C . ALA A 1 102 ? -12.846 6.755 15.757 1.00 93.44 102 ALA A C 1
ATOM 761 O O . ALA A 1 102 ? -13.090 6.884 16.958 1.00 93.44 102 ALA A O 1
ATOM 762 N N . ASP A 1 103 ? -13.807 6.697 14.832 1.00 93.56 103 ASP A N 1
ATOM 763 C CA . ASP A 1 103 ? -15.236 6.830 15.136 1.00 93.56 103 ASP A CA 1
ATOM 764 C C . ASP A 1 103 ? -15.733 5.695 16.038 1.00 93.56 103 ASP A C 1
ATOM 766 O O . ASP A 1 103 ? -16.421 5.934 17.034 1.00 93.56 103 ASP A O 1
ATOM 770 N N . LEU A 1 104 ? -15.344 4.452 15.734 1.00 93.19 104 LEU A N 1
ATOM 771 C CA . LEU A 1 104 ? -15.683 3.290 16.555 1.00 93.19 104 LEU A CA 1
ATOM 772 C C . LEU A 1 104 ? -15.061 3.379 17.953 1.00 93.19 104 LEU A C 1
ATOM 774 O O . LEU A 1 104 ? -15.719 3.027 18.929 1.00 93.19 104 LEU A O 1
ATOM 778 N N . ASN A 1 105 ? -13.829 3.880 18.077 1.00 91.81 105 ASN A N 1
ATOM 779 C CA . ASN A 1 105 ? -13.197 4.112 19.378 1.00 91.81 105 ASN A CA 1
ATOM 780 C C . ASN A 1 105 ? -13.918 5.204 20.184 1.00 91.81 105 ASN A C 1
ATOM 782 O O . ASN A 1 105 ? -14.077 5.057 21.397 1.00 91.81 105 ASN A O 1
ATOM 786 N N . SER A 1 106 ? -14.389 6.270 19.529 1.00 93.50 106 SER A N 1
ATOM 787 C CA . SER A 1 106 ? -15.205 7.307 20.173 1.00 93.50 106 SER A CA 1
ATOM 788 C C . SER A 1 106 ? -16.532 6.737 20.683 1.00 93.50 106 SER A C 1
ATOM 790 O O . SER A 1 106 ? -16.875 6.908 21.854 1.00 93.50 106 SER A O 1
ATOM 792 N N . GLN A 1 107 ? -17.242 5.973 19.846 1.00 90.12 107 GLN A N 1
ATOM 793 C CA . GLN A 1 107 ? -18.480 5.298 20.245 1.00 90.12 107 GLN A CA 1
ATOM 794 C C . GLN A 1 107 ? -18.249 4.283 21.365 1.00 90.12 107 GLN A C 1
ATOM 796 O O . GLN A 1 107 ? -19.074 4.173 22.270 1.00 90.12 107 GLN A O 1
ATOM 801 N N . LEU A 1 108 ? -17.120 3.569 21.343 1.00 92.00 108 LEU A N 1
ATOM 802 C CA . LEU A 1 108 ? -16.757 2.620 22.390 1.00 92.00 108 LEU A CA 1
ATOM 803 C C . LEU A 1 108 ? -16.544 3.333 23.728 1.00 92.00 108 LEU A C 1
ATOM 805 O O . LEU A 1 108 ? -17.041 2.848 24.741 1.00 92.00 108 LEU A O 1
ATOM 809 N N . GLN A 1 109 ? -15.891 4.499 23.744 1.00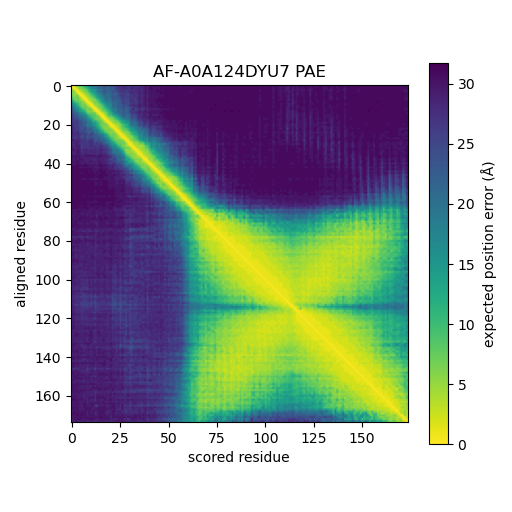 90.06 109 GLN A N 1
ATOM 810 C CA . GLN A 1 109 ? -15.767 5.316 24.959 1.00 90.06 109 GLN A CA 1
ATOM 811 C C . GLN A 1 109 ? -17.124 5.768 25.502 1.00 90.06 109 GLN A C 1
ATOM 813 O O . GLN A 1 109 ? -17.332 5.730 26.713 1.00 90.06 109 GLN A O 1
ATOM 818 N N . ILE A 1 110 ? -18.054 6.171 24.633 1.00 90.25 110 ILE A N 1
ATOM 819 C CA . ILE A 1 110 ? -19.405 6.580 25.047 1.00 90.25 110 ILE A CA 1
ATOM 820 C C . ILE A 1 110 ? -20.175 5.381 25.617 1.00 90.25 110 ILE A C 1
ATOM 822 O O . ILE A 1 110 ? -20.763 5.477 26.690 1.00 90.25 110 ILE A O 1
ATOM 826 N N . ALA A 1 111 ? -20.131 4.228 24.945 1.00 88.50 111 ALA A N 1
ATOM 827 C CA . ALA A 1 111 ? -20.783 3.00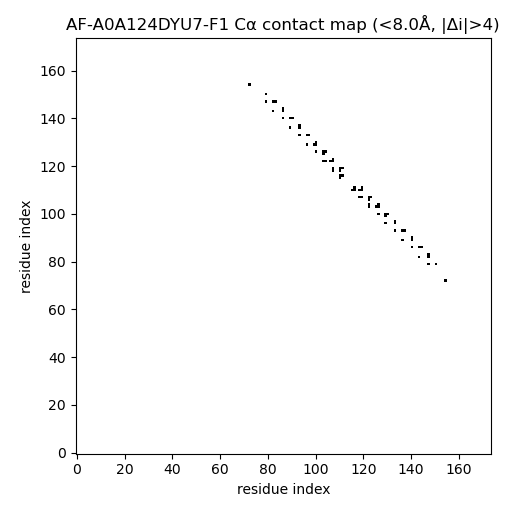6 25.415 1.00 88.50 111 ALA A CA 1
ATOM 828 C C . ALA A 1 111 ? -20.206 2.516 26.757 1.00 88.50 111 ALA A C 1
ATOM 830 O O . ALA A 1 111 ? -20.956 2.068 27.620 1.00 88.50 111 ALA A O 1
ATOM 831 N N . GLN A 1 112 ? -18.890 2.658 26.961 1.00 87.81 112 GLN A N 1
ATOM 832 C CA . GLN A 1 112 ? -18.238 2.376 28.244 1.00 87.81 112 GLN A CA 1
ATOM 833 C C . GLN A 1 112 ? -18.703 3.325 29.352 1.00 87.81 112 GLN A C 1
ATOM 835 O O . GLN A 1 112 ? -18.949 2.874 30.466 1.00 87.81 112 GLN A O 1
ATOM 840 N N . GLN A 1 113 ? -18.855 4.619 29.054 1.00 88.19 113 GLN A N 1
ATOM 841 C CA . GLN A 1 113 ? -19.375 5.602 30.013 1.00 88.19 113 GLN A CA 1
ATOM 842 C C . GLN A 1 113 ? -20.840 5.336 30.378 1.00 88.19 113 GLN A C 1
ATOM 844 O O . GLN A 1 113 ? -21.226 5.510 31.530 1.00 88.19 113 GLN A O 1
ATOM 849 N N . ASN A 1 114 ? -21.634 4.864 29.417 1.00 87.56 114 ASN A N 1
ATOM 850 C CA . ASN A 1 114 ? -23.036 4.509 29.625 1.00 87.56 114 ASN A CA 1
ATOM 851 C C . ASN A 1 114 ? -23.226 3.141 30.310 1.00 87.56 114 ASN A C 1
ATOM 853 O O . ASN A 1 114 ? -24.357 2.779 30.620 1.00 87.56 114 ASN A O 1
ATOM 857 N N . GLY A 1 115 ? -22.148 2.381 30.553 1.00 87.31 115 GLY A N 1
AT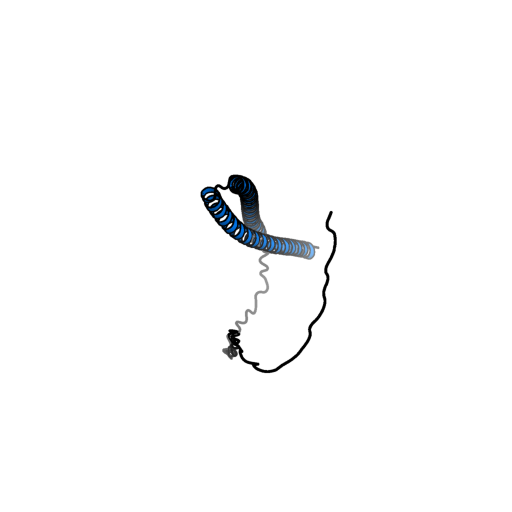OM 858 C CA . GLY A 1 115 ? -22.204 1.058 31.189 1.00 87.31 115 GLY A CA 1
ATOM 859 C C . GLY A 1 115 ? -22.829 -0.035 30.315 1.00 87.31 115 GLY A C 1
ATOM 860 O O . GLY A 1 115 ? -23.261 -1.064 30.828 1.00 87.31 115 GLY A O 1
ATOM 861 N N . ASP A 1 116 ? -22.892 0.175 29.000 1.00 87.81 116 ASP A N 1
ATOM 862 C CA . ASP A 1 116 ? -23.644 -0.673 28.075 1.00 87.81 116 ASP A CA 1
ATOM 863 C C . ASP A 1 116 ? -22.740 -1.786 27.505 1.00 87.81 116 ASP A C 1
ATOM 865 O O . ASP A 1 116 ? -22.225 -1.728 26.382 1.00 87.81 116 ASP A O 1
ATOM 869 N N . GLU A 1 117 ? -22.474 -2.805 28.326 1.00 88.31 117 GLU A N 1
ATOM 870 C CA . GLU A 1 117 ? -21.475 -3.859 28.072 1.00 88.31 117 GLU A CA 1
ATOM 871 C C . GLU A 1 117 ? -21.714 -4.632 26.762 1.00 88.31 117 GLU A C 1
ATOM 873 O O . GLU A 1 117 ? -20.761 -5.001 26.067 1.00 88.31 117 GLU A O 1
ATOM 878 N N . ALA A 1 118 ? -22.980 -4.827 26.376 1.00 89.19 118 ALA A N 1
ATOM 879 C CA . ALA A 1 118 ? -23.348 -5.474 25.117 1.00 89.19 118 ALA A CA 1
ATOM 880 C C . ALA A 1 118 ? -22.929 -4.637 23.893 1.00 89.19 118 ALA A C 1
ATOM 882 O O . ALA A 1 118 ? -22.407 -5.173 22.908 1.00 89.19 118 ALA A O 1
ATOM 883 N N . ALA A 1 119 ? -23.106 -3.314 23.960 1.00 87.50 119 ALA A N 1
ATOM 884 C CA . ALA A 1 119 ? -22.677 -2.399 22.908 1.00 87.50 119 ALA A CA 1
ATOM 885 C C . ALA A 1 119 ? -21.144 -2.320 22.829 1.00 87.50 119 ALA A C 1
ATOM 887 O O . ALA A 1 119 ? -20.584 -2.350 21.730 1.00 87.50 119 ALA A O 1
ATOM 888 N N . VAL A 1 120 ? -20.457 -2.315 23.978 1.00 91.44 120 VAL A N 1
ATOM 889 C CA . VAL A 1 120 ? -18.986 -2.325 24.051 1.00 91.44 120 VAL A CA 1
ATOM 890 C C . VAL A 1 120 ? -18.398 -3.571 23.387 1.00 91.44 120 VAL A C 1
ATOM 892 O O . VAL A 1 120 ? -17.461 -3.450 22.596 1.00 91.44 120 VAL A O 1
ATOM 895 N N . GLN A 1 121 ? -18.949 -4.763 23.644 1.00 91.81 121 GLN A N 1
ATOM 896 C CA . GLN A 1 121 ? -18.468 -5.993 23.001 1.00 91.81 121 GLN A CA 1
ATOM 897 C C . GLN A 1 121 ? -18.656 -5.963 21.480 1.00 91.81 121 GLN A C 1
ATOM 899 O O . GLN A 1 121 ? -17.747 -6.340 20.737 1.00 91.81 121 GLN A O 1
ATOM 904 N N . LYS A 1 122 ? -19.805 -5.467 21.005 1.00 92.69 122 LYS A N 1
ATOM 905 C CA . LYS A 1 122 ? -20.080 -5.340 19.569 1.00 92.69 122 LYS A CA 1
ATOM 906 C C . LYS A 1 122 ? -19.118 -4.362 18.890 1.00 92.69 122 LYS A C 1
ATOM 908 O O . LYS A 1 122 ? -18.559 -4.690 17.844 1.00 92.69 122 LYS A O 1
ATOM 913 N N . LEU A 1 123 ? -18.905 -3.188 19.485 1.00 92.88 123 LEU A N 1
ATOM 914 C CA . LEU A 1 123 ? -17.985 -2.174 18.963 1.00 92.88 123 LEU A CA 1
ATOM 915 C C . LEU A 1 123 ? -16.541 -2.675 18.970 1.00 92.88 123 LEU A C 1
ATOM 917 O O . LEU A 1 123 ? -15.835 -2.499 17.982 1.00 92.88 123 LEU A O 1
ATOM 921 N N . LYS A 1 124 ? -16.123 -3.379 20.026 1.00 92.25 124 LYS A N 1
ATOM 922 C CA . LYS A 1 124 ? -14.800 -4.004 20.092 1.00 92.25 124 LYS A CA 1
ATOM 923 C C . LYS A 1 124 ? -14.596 -5.028 18.975 1.00 92.25 124 LYS A C 1
ATOM 925 O O . LYS A 1 124 ? -13.592 -4.959 18.279 1.00 92.25 124 LYS A O 1
ATOM 930 N N . GLY A 1 125 ? -15.582 -5.891 18.719 1.00 93.12 125 GLY A N 1
ATOM 931 C CA . GLY A 1 125 ? -15.526 -6.830 17.595 1.00 93.12 125 GLY A CA 1
ATOM 932 C C . GLY A 1 125 ? -15.417 -6.136 16.230 1.00 93.12 125 GLY A C 1
ATOM 933 O O . GLY A 1 125 ? -14.678 -6.593 15.360 1.00 93.12 125 GLY A O 1
ATOM 934 N N . GLN A 1 126 ? -16.104 -5.003 16.044 1.00 92.69 126 GLN A N 1
ATOM 935 C CA . GLN A 1 126 ? -15.979 -4.196 14.824 1.00 92.69 126 GLN A CA 1
ATOM 936 C C . GLN A 1 126 ? -14.605 -3.522 14.703 1.00 92.69 126 GLN A C 1
ATOM 938 O O . GLN A 1 126 ? -14.040 -3.506 13.610 1.00 92.69 126 GLN A O 1
ATOM 943 N N . ILE A 1 127 ? -14.053 -3.006 15.806 1.00 92.50 127 ILE A N 1
ATOM 944 C CA . ILE A 1 127 ? -12.702 -2.427 15.855 1.00 92.50 127 ILE A CA 1
ATOM 945 C C . ILE A 1 127 ? -11.659 -3.490 15.522 1.00 92.50 127 ILE A C 1
ATOM 947 O O . ILE A 1 127 ? -10.782 -3.235 14.702 1.00 92.50 127 ILE A O 1
ATOM 951 N N . ASP A 1 128 ? -11.775 -4.686 16.094 1.00 93.38 128 ASP A N 1
ATOM 952 C CA . ASP A 1 128 ? -10.839 -5.782 15.850 1.00 93.38 128 ASP A CA 1
ATOM 953 C C . ASP A 1 128 ? -10.894 -6.240 14.383 1.00 93.38 128 ASP A C 1
ATOM 955 O O . ASP A 1 128 ? -9.854 -6.407 13.740 1.00 93.38 128 ASP A O 1
ATOM 959 N N . ALA A 1 129 ? -12.095 -6.358 13.805 1.00 92.12 129 ALA A N 1
ATOM 960 C CA . ALA A 1 129 ? -12.267 -6.676 12.387 1.00 92.12 129 ALA A CA 1
ATOM 961 C C . ALA A 1 129 ? -11.674 -5.589 11.469 1.00 92.12 129 ALA A C 1
ATOM 963 O O . ALA A 1 129 ? -10.953 -5.902 10.514 1.00 92.12 129 ALA A O 1
ATOM 964 N N . ALA A 1 130 ? -11.934 -4.312 11.772 1.00 91.12 130 ALA A N 1
ATOM 965 C CA . ALA A 1 130 ? -11.380 -3.182 11.030 1.00 91.12 130 ALA A CA 1
ATOM 966 C C . ALA A 1 130 ? -9.848 -3.110 11.160 1.00 91.12 130 ALA A C 1
ATOM 968 O O . ALA A 1 130 ? -9.154 -2.912 10.164 1.00 91.12 130 ALA A O 1
ATOM 969 N N . SER A 1 131 ? -9.308 -3.350 12.355 1.00 91.12 131 SER A N 1
ATOM 970 C CA . SER A 1 131 ? -7.868 -3.390 12.632 1.00 91.12 131 SER A CA 1
ATOM 971 C C . SER A 1 131 ? -7.173 -4.519 11.869 1.00 91.12 131 SER A C 1
ATOM 973 O O . SER A 1 131 ? -6.158 -4.294 11.211 1.00 91.12 131 SER A O 1
ATOM 975 N N . ASN A 1 132 ? -7.749 -5.725 11.857 1.00 92.00 132 ASN A N 1
ATOM 976 C CA . ASN A 1 132 ? -7.184 -6.850 11.111 1.00 92.00 132 ASN A CA 1
ATOM 977 C C . ASN A 1 132 ? -7.158 -6.575 9.597 1.00 92.00 132 ASN A C 1
ATOM 979 O O . ASN A 1 132 ? -6.164 -6.818 8.912 1.00 92.00 132 ASN A O 1
ATOM 983 N N . SER A 1 133 ? -8.237 -5.991 9.072 1.00 89.19 133 SER A N 1
ATOM 984 C CA . SER A 1 133 ? -8.294 -5.572 7.673 1.00 89.19 133 SER A CA 1
ATOM 985 C C . SER A 1 133 ? -7.261 -4.475 7.372 1.00 89.19 133 SER A C 1
ATOM 987 O O . SER A 1 133 ? -6.610 -4.501 6.330 1.00 89.19 133 SER A O 1
ATOM 989 N N . GLN A 1 134 ? -7.058 -3.515 8.280 1.00 90.75 134 GLN A N 1
ATOM 990 C CA . GLN A 1 134 ? -6.027 -2.479 8.146 1.00 90.75 134 GLN A CA 1
ATOM 991 C C . GLN A 1 134 ? -4.607 -3.063 8.083 1.00 90.75 134 GLN A C 1
ATOM 993 O O . GLN A 1 134 ? -3.807 -2.624 7.258 1.00 90.75 134 GLN A O 1
ATOM 998 N N . GLN A 1 135 ? -4.293 -4.053 8.923 1.00 89.12 135 GLN A N 1
ATOM 999 C CA . GLN A 1 135 ? -2.986 -4.722 8.916 1.00 89.12 135 GLN A CA 1
ATOM 1000 C C . GLN A 1 135 ? -2.717 -5.414 7.571 1.00 89.12 135 GLN A C 1
ATOM 1002 O O . GLN A 1 135 ? -1.624 -5.290 7.017 1.00 89.12 135 GLN A O 1
ATOM 1007 N N . MET A 1 136 ? -3.734 -6.065 6.997 1.00 90.12 136 MET A N 1
ATOM 1008 C CA . MET A 1 136 ? -3.655 -6.658 5.656 1.00 90.12 136 MET A CA 1
ATOM 1009 C C . MET A 1 136 ? -3.386 -5.611 4.570 1.00 90.12 136 MET A C 1
ATOM 1011 O O . MET A 1 136 ? -2.518 -5.807 3.715 1.00 90.12 136 MET A O 1
ATOM 1015 N N . ASP A 1 137 ? -4.091 -4.481 4.616 1.00 88.75 137 ASP A N 1
ATOM 1016 C CA . ASP A 1 137 ? -3.891 -3.406 3.645 1.00 88.75 137 ASP A CA 1
ATOM 1017 C C . ASP A 1 137 ? -2.517 -2.753 3.781 1.00 88.75 137 ASP A C 1
ATOM 1019 O O . ASP A 1 137 ? -1.928 -2.357 2.778 1.00 88.75 137 ASP A O 1
ATOM 1023 N N . MET A 1 138 ? -1.955 -2.708 4.988 1.00 87.56 138 MET A N 1
ATOM 1024 C CA . MET A 1 138 ? -0.596 -2.220 5.203 1.00 87.56 138 MET A CA 1
ATOM 1025 C C . MET A 1 138 ? 0.451 -3.150 4.579 1.00 87.56 138 MET A C 1
ATOM 1027 O O . MET A 1 138 ? 1.352 -2.669 3.892 1.00 87.56 138 MET A O 1
ATOM 1031 N N . LEU A 1 139 ? 0.305 -4.472 4.727 1.00 89.06 139 LEU A N 1
ATOM 1032 C CA . LEU A 1 139 ? 1.168 -5.447 4.044 1.00 89.06 139 LEU A CA 1
ATOM 1033 C C . LEU A 1 139 ? 1.051 -5.330 2.518 1.00 89.06 139 LEU A C 1
ATOM 1035 O O . LEU A 1 139 ? 2.051 -5.382 1.795 1.00 89.06 139 LEU A O 1
ATOM 1039 N N . ARG A 1 140 ? -0.168 -5.125 2.010 1.00 88.75 140 ARG A N 1
ATOM 1040 C CA . ARG A 1 140 ? -0.416 -4.928 0.579 1.00 88.75 140 ARG A CA 1
ATOM 1041 C C . ARG A 1 140 ? 0.199 -3.626 0.063 1.00 88.75 140 ARG A C 1
ATOM 1043 O O . ARG A 1 140 ? 0.851 -3.650 -0.979 1.00 88.75 140 ARG A O 1
ATOM 1050 N N . LEU A 1 141 ? 0.073 -2.527 0.810 1.00 90.06 141 LEU A N 1
ATOM 1051 C CA . LEU A 1 141 ? 0.735 -1.252 0.519 1.00 90.06 141 LEU A CA 1
ATOM 1052 C C . LEU A 1 141 ? 2.255 -1.394 0.490 1.00 90.06 141 LEU A C 1
ATOM 1054 O O . LEU A 1 141 ? 2.891 -0.881 -0.426 1.00 90.06 141 LEU A O 1
ATOM 1058 N N . GLN A 1 142 ? 2.838 -2.114 1.450 1.00 90.06 142 GLN A N 1
ATOM 1059 C CA . GLN A 1 142 ? 4.276 -2.385 1.473 1.00 90.06 142 GLN A CA 1
ATOM 1060 C C . GLN A 1 142 ? 4.708 -3.176 0.236 1.00 90.06 142 GLN A C 1
ATOM 1062 O O . GLN A 1 142 ? 5.645 -2.776 -0.452 1.00 90.06 142 GLN A O 1
ATOM 1067 N N . SER A 1 143 ? 3.986 -4.247 -0.107 1.00 91.12 143 SER A N 1
ATOM 1068 C CA . SER A 1 143 ? 4.272 -5.040 -1.307 1.00 91.12 143 SER A CA 1
ATOM 1069 C C . SER A 1 143 ? 4.165 -4.208 -2.588 1.00 91.12 143 SER A C 1
ATOM 1071 O O . SER A 1 143 ? 5.037 -4.285 -3.452 1.00 91.12 143 SER A O 1
ATOM 1073 N N . MET A 1 144 ? 3.123 -3.384 -2.710 1.00 87.19 144 MET A N 1
ATOM 1074 C CA . MET A 1 144 ? 2.930 -2.514 -3.870 1.00 87.19 144 MET A CA 1
ATOM 1075 C C . MET A 1 144 ? 3.997 -1.421 -3.953 1.00 87.19 144 MET A C 1
ATOM 1077 O O . MET A 1 144 ? 4.512 -1.166 -5.036 1.00 87.19 144 MET A O 1
ATOM 1081 N N . SER A 1 145 ? 4.383 -0.830 -2.822 1.00 87.88 145 SER A N 1
ATOM 1082 C CA . SER A 1 145 ? 5.473 0.148 -2.752 1.00 87.88 145 SER A CA 1
ATOM 1083 C C . SER A 1 145 ? 6.809 -0.466 -3.181 1.00 87.88 145 SER A C 1
ATOM 1085 O O . SER A 1 145 ? 7.532 0.127 -3.981 1.00 87.88 145 SER A O 1
ATOM 1087 N N . ASN A 1 146 ? 7.104 -1.691 -2.738 1.00 92.44 146 ASN A N 1
ATOM 1088 C CA . ASN A 1 146 ? 8.311 -2.409 -3.149 1.00 92.44 146 ASN A CA 1
ATOM 1089 C C . ASN A 1 146 ? 8.310 -2.686 -4.661 1.00 92.44 146 ASN A C 1
ATOM 1091 O O . ASN A 1 146 ? 9.268 -2.332 -5.342 1.00 92.44 146 ASN A O 1
ATOM 1095 N N . LYS A 1 147 ? 7.200 -3.201 -5.213 1.00 90.62 147 LYS A N 1
ATOM 1096 C CA . LYS A 1 147 ? 7.052 -3.431 -6.665 1.00 90.62 147 LYS A CA 1
ATOM 1097 C C . LYS A 1 147 ? 7.195 -2.150 -7.486 1.00 90.62 147 LYS A C 1
ATOM 1099 O O . LYS A 1 147 ? 7.764 -2.174 -8.574 1.00 90.62 147 LYS A O 1
ATOM 1104 N N . ARG A 1 148 ? 6.680 -1.032 -6.972 1.00 87.06 148 ARG A N 1
ATOM 1105 C CA . ARG A 1 148 ? 6.836 0.288 -7.587 1.00 87.06 148 ARG A CA 1
ATOM 1106 C C . ARG A 1 148 ? 8.307 0.699 -7.642 1.00 87.06 148 ARG A C 1
ATOM 1108 O O . ARG A 1 148 ? 8.773 1.135 -8.688 1.00 87.06 148 ARG A O 1
ATOM 1115 N N . ASN A 1 149 ? 9.030 0.557 -6.532 1.00 89.69 149 ASN A N 1
ATOM 1116 C CA . ASN A 1 149 ? 10.443 0.928 -6.453 1.00 89.69 149 ASN A CA 1
ATOM 1117 C C . ASN A 1 149 ? 11.300 0.062 -7.391 1.00 89.69 149 ASN A C 1
ATOM 1119 O O . ASN A 1 149 ? 12.076 0.608 -8.166 1.00 89.69 149 ASN A O 1
ATOM 1123 N N . GLU A 1 150 ? 11.075 -1.255 -7.425 1.00 88.94 150 GLU A N 1
ATOM 1124 C CA . GLU A 1 150 ? 11.746 -2.158 -8.375 1.00 88.94 150 GLU A CA 1
ATOM 1125 C C . GLU A 1 150 ? 11.461 -1.773 -9.837 1.00 88.94 150 GLU A C 1
ATOM 1127 O O . GLU A 1 150 ? 12.370 -1.739 -10.669 1.00 88.94 150 GLU A O 1
ATOM 1132 N N . ALA A 1 151 ? 10.209 -1.433 -10.164 1.00 84.00 151 ALA A N 1
ATOM 1133 C CA . ALA A 1 151 ? 9.849 -0.964 -11.500 1.00 84.00 151 ALA A CA 1
ATOM 1134 C C . ALA A 1 151 ? 10.548 0.362 -11.850 1.00 84.00 151 ALA A C 1
ATOM 1136 O O . ALA A 1 151 ? 11.027 0.515 -12.975 1.00 84.00 151 ALA A O 1
ATOM 1137 N N . PHE A 1 152 ? 10.657 1.298 -10.902 1.00 86.12 152 PHE A N 1
ATOM 1138 C CA . PHE A 1 152 ? 11.396 2.548 -11.097 1.00 86.12 152 PHE A CA 1
ATOM 1139 C C . PHE A 1 152 ? 12.897 2.326 -11.295 1.00 86.12 152 PHE A C 1
ATOM 1141 O O . PHE A 1 152 ? 13.491 2.987 -12.150 1.00 86.12 152 PHE A O 1
ATOM 1148 N N . ASP A 1 153 ? 13.503 1.381 -10.580 1.00 88.31 153 ASP A N 1
ATOM 1149 C CA . ASP A 1 153 ? 14.914 1.033 -10.755 1.00 88.31 153 ASP A CA 1
ATOM 1150 C C . ASP A 1 153 ? 15.163 0.410 -12.134 1.00 88.31 153 ASP A C 1
ATOM 1152 O O . ASP A 1 153 ? 16.094 0.806 -12.840 1.00 88.31 153 ASP A O 1
ATOM 1156 N N . ILE A 1 154 ? 14.294 -0.508 -12.573 1.00 85.00 154 ILE A N 1
ATOM 1157 C CA . ILE A 1 154 ? 14.355 -1.092 -13.921 1.00 85.00 154 ILE A CA 1
ATOM 1158 C C . ILE A 1 154 ? 14.192 0.001 -14.983 1.00 85.00 154 ILE A C 1
ATOM 1160 O O . ILE A 1 154 ? 14.992 0.057 -15.917 1.00 85.00 154 ILE A O 1
ATOM 1164 N N . MET A 1 155 ? 13.217 0.905 -14.831 1.00 78.19 155 MET A N 1
ATOM 1165 C CA . MET A 1 155 ? 13.021 2.016 -15.770 1.00 78.19 155 MET A CA 1
ATOM 1166 C C . MET A 1 155 ? 14.222 2.966 -15.799 1.00 78.19 155 MET A C 1
ATOM 1168 O O . MET A 1 155 ? 14.650 3.381 -16.873 1.00 78.19 155 MET A O 1
ATOM 1172 N N . THR A 1 156 ? 14.812 3.275 -14.646 1.00 85.50 156 THR A N 1
ATOM 1173 C CA . THR A 1 156 ? 15.983 4.160 -14.563 1.00 85.50 156 THR A CA 1
ATOM 1174 C C . THR A 1 156 ? 17.207 3.527 -15.223 1.00 85.50 156 THR A C 1
ATOM 1176 O O . THR A 1 156 ? 17.910 4.188 -15.989 1.00 85.50 156 THR A O 1
ATOM 1179 N N . ASN A 1 157 ? 17.452 2.237 -14.978 1.00 86.88 157 ASN A N 1
ATOM 1180 C CA . ASN A 1 157 ? 18.538 1.496 -15.623 1.00 86.88 157 ASN A CA 1
ATOM 1181 C C . ASN A 1 157 ? 18.322 1.361 -17.134 1.00 86.88 157 ASN A C 1
ATOM 1183 O O . ASN A 1 157 ? 19.268 1.482 -17.911 1.00 86.88 157 ASN A O 1
ATOM 1187 N N . PHE A 1 158 ? 17.075 1.176 -17.560 1.00 79.75 158 PHE A N 1
ATOM 1188 C CA . PHE A 1 158 ? 16.713 1.128 -18.970 1.00 79.75 158 PHE A CA 1
ATOM 1189 C C . PHE A 1 158 ? 16.950 2.469 -19.678 1.00 79.75 158 PHE A C 1
ATOM 1191 O O . PHE A 1 158 ? 17.579 2.506 -20.734 1.00 79.75 158 PHE A O 1
ATOM 1198 N N . VAL A 1 159 ? 16.538 3.587 -19.069 1.00 82.38 159 VAL A N 1
ATOM 1199 C CA . VAL A 1 159 ? 16.801 4.937 -19.598 1.00 82.38 159 VAL A CA 1
ATOM 1200 C C . VAL A 1 159 ? 18.302 5.204 -19.709 1.00 82.38 159 VAL A C 1
ATOM 1202 O O . VAL A 1 159 ? 18.741 5.729 -20.731 1.00 82.38 159 VAL A O 1
ATOM 1205 N N . LYS A 1 160 ? 19.102 4.804 -18.711 1.00 85.50 160 LYS A N 1
ATOM 1206 C CA . LYS A 1 160 ? 20.570 4.902 -18.784 1.00 85.50 160 LYS A CA 1
ATOM 1207 C C . LYS A 1 160 ? 21.129 4.100 -19.959 1.00 85.50 160 LYS A C 1
ATOM 1209 O O . LYS A 1 160 ? 21.857 4.652 -20.773 1.00 85.50 160 LYS A O 1
ATOM 1214 N N . LYS A 1 161 ? 20.702 2.845 -20.130 1.00 83.88 161 LYS A N 1
ATOM 1215 C CA . LYS A 1 161 ? 21.140 2.000 -21.253 1.00 83.88 161 LYS A CA 1
ATOM 1216 C C . LYS A 1 161 ? 20.765 2.590 -22.620 1.00 83.88 161 LYS A C 1
ATOM 1218 O O . LYS A 1 161 ? 21.558 2.519 -23.558 1.00 83.88 161 LYS A O 1
ATOM 1223 N N . MET A 1 162 ? 19.597 3.222 -22.728 1.00 75.75 162 MET A N 1
ATOM 1224 C CA . MET A 1 162 ? 19.174 3.962 -23.923 1.00 75.75 162 MET A CA 1
ATOM 1225 C C . MET A 1 162 ? 20.028 5.212 -24.173 1.00 75.75 162 MET A C 1
ATOM 1227 O O . MET A 1 162 ? 20.381 5.499 -25.317 1.00 75.75 162 MET A O 1
ATOM 1231 N N . GLN A 1 163 ? 20.384 5.955 -23.121 1.00 81.19 163 GLN A N 1
ATOM 1232 C CA . GLN A 1 163 ? 21.283 7.108 -23.223 1.00 81.19 163 GLN A CA 1
ATOM 1233 C C . GLN A 1 163 ? 22.687 6.692 -23.665 1.00 81.19 163 GLN A C 1
ATOM 1235 O O . GLN A 1 163 ? 23.233 7.311 -24.576 1.00 81.19 163 GLN A O 1
ATOM 1240 N N . ASP A 1 164 ? 23.231 5.616 -23.100 1.00 81.94 164 ASP A N 1
ATOM 1241 C CA . ASP A 1 164 ? 24.540 5.080 -23.481 1.00 81.94 164 ASP A CA 1
ATOM 1242 C C . ASP A 1 164 ? 24.530 4.544 -24.916 1.00 81.94 164 ASP A C 1
ATOM 1244 O O . ASP A 1 164 ? 25.460 4.797 -25.679 1.00 81.94 164 ASP A O 1
ATOM 1248 N N . SER A 1 165 ? 23.444 3.883 -25.332 1.00 80.19 165 SER A N 1
ATOM 1249 C CA . SER A 1 165 ? 23.271 3.418 -26.716 1.00 80.19 165 SER A CA 1
ATOM 1250 C C . SER A 1 165 ? 23.204 4.592 -27.696 1.00 80.19 165 SER A C 1
ATOM 1252 O O . SER A 1 165 ? 23.887 4.585 -28.718 1.00 80.19 165 SER A O 1
ATOM 1254 N N . ARG A 1 166 ? 22.456 5.654 -27.361 1.00 73.50 166 ARG A N 1
ATOM 1255 C CA . ARG A 1 166 ? 22.433 6.908 -28.134 1.00 73.50 166 ARG A CA 1
ATOM 1256 C C . ARG A 1 166 ? 23.806 7.570 -28.188 1.00 73.50 166 ARG A C 1
ATOM 1258 O O . ARG A 1 166 ? 24.223 8.003 -29.257 1.00 73.50 166 ARG A O 1
ATOM 1265 N N . SER A 1 167 ? 24.506 7.626 -27.058 1.00 78.75 167 SER A N 1
ATOM 1266 C CA . SER A 1 167 ? 25.860 8.172 -26.957 1.00 78.75 167 SER A CA 1
ATOM 1267 C C . SER A 1 167 ? 26.851 7.372 -27.803 1.00 78.75 167 SER A C 1
ATOM 1269 O O . SER A 1 167 ? 27.662 7.961 -28.502 1.00 78.75 167 SER A O 1
ATOM 1271 N N . SER A 1 168 ? 26.738 6.042 -27.835 1.00 78.81 168 SER A N 1
ATOM 1272 C CA . SER A 1 168 ? 27.569 5.164 -28.665 1.00 78.81 168 SER A CA 1
ATOM 1273 C C . SER A 1 168 ? 27.263 5.299 -30.160 1.00 78.81 168 SER A C 1
ATOM 1275 O O . SER A 1 168 ? 28.192 5.331 -30.962 1.00 78.81 168 SER A O 1
ATOM 1277 N N . ILE A 1 169 ? 25.992 5.456 -30.549 1.00 70.06 169 ILE A N 1
ATOM 1278 C CA . ILE A 1 169 ? 25.600 5.722 -31.944 1.00 70.06 169 ILE A CA 1
ATOM 1279 C C . ILE A 1 169 ? 26.128 7.089 -32.398 1.00 70.06 169 ILE A C 1
ATOM 1281 O O . ILE A 1 169 ? 26.733 7.192 -33.460 1.00 70.06 169 ILE A O 1
ATOM 1285 N N . ILE A 1 170 ? 25.944 8.134 -31.585 1.00 68.75 170 ILE A N 1
ATOM 1286 C CA . ILE A 1 170 ? 26.456 9.480 -31.884 1.00 68.75 170 ILE A CA 1
ATOM 1287 C C . ILE A 1 170 ? 27.990 9.490 -31.862 1.00 68.75 170 ILE A C 1
ATOM 1289 O O . ILE A 1 170 ? 28.606 10.129 -32.707 1.00 68.75 170 ILE A O 1
ATOM 1293 N N . GLY A 1 171 ? 28.607 8.769 -30.927 1.00 74.94 171 GLY A N 1
ATOM 1294 C CA . GLY A 1 171 ? 30.055 8.659 -30.769 1.00 74.94 171 GLY A CA 1
ATOM 1295 C C . GLY A 1 171 ? 30.735 7.922 -31.920 1.00 74.94 171 GLY A C 1
ATOM 1296 O O . GLY A 1 171 ? 31.787 8.363 -32.357 1.00 74.94 171 GLY A O 1
ATOM 1297 N N . ASN A 1 172 ? 30.116 6.869 -32.466 1.00 66.56 172 ASN A N 1
ATOM 1298 C CA . ASN A 1 172 ? 30.611 6.172 -33.661 1.00 66.56 172 ASN A CA 1
ATOM 1299 C C . ASN A 1 172 ? 30.366 6.945 -34.969 1.00 66.56 172 ASN A C 1
ATOM 1301 O O . ASN A 1 172 ? 30.921 6.575 -36.000 1.00 66.56 172 ASN A O 1
ATOM 1305 N N . MET A 1 173 ? 29.516 7.976 -34.951 1.00 58.88 173 MET A N 1
ATOM 1306 C CA . MET A 1 173 ? 29.264 8.850 -36.105 1.00 58.88 173 MET A CA 1
ATOM 1307 C C . MET A 1 173 ? 30.099 10.143 -36.088 1.00 58.88 173 MET A C 1
ATOM 1309 O O . MET A 1 173 ? 29.946 10.956 -37.000 1.00 58.88 173 MET A O 1
ATOM 1313 N N . ARG A 1 174 ? 30.936 10.363 -35.065 1.00 57.09 174 ARG A N 1
ATOM 1314 C CA . ARG A 1 174 ? 31.841 11.518 -34.950 1.00 57.09 174 ARG A CA 1
ATOM 1315 C C . ARG A 1 174 ? 33.277 11.170 -35.309 1.00 57.09 174 ARG A C 1
ATOM 1317 O O . ARG A 1 174 ? 33.667 10.000 -35.126 1.00 57.09 174 ARG A O 1
#